Protein AF-A0A350QJE3-F1 (afdb_monomer_lite)

Structure (mmCIF, N/CA/C/O backbone):
data_AF-A0A350QJE3-F1
#
_entry.id   AF-A0A350QJE3-F1
#
loop_
_atom_site.group_PDB
_atom_site.id
_atom_site.type_symbol
_atom_site.label_atom_id
_atom_site.label_alt_id
_atom_site.label_comp_id
_atom_site.label_asym_id
_atom_site.label_entity_id
_atom_site.label_seq_id
_atom_site.pdbx_PDB_ins_code
_atom_site.Cartn_x
_atom_site.Cartn_y
_atom_site.Cartn_z
_atom_site.occupancy
_atom_site.B_iso_or_equiv
_atom_site.auth_seq_id
_atom_site.auth_comp_id
_atom_site.auth_asym_id
_atom_site.auth_atom_id
_atom_site.pdbx_PDB_model_num
ATOM 1 N N . ARG A 1 1 ? 11.399 -11.254 2.772 1.00 91.88 1 ARG A N 1
ATOM 2 C CA . ARG A 1 1 ? 11.707 -11.747 1.400 1.00 91.88 1 ARG A CA 1
ATOM 3 C C . ARG A 1 1 ? 10.662 -11.278 0.390 1.00 91.88 1 ARG A C 1
ATOM 5 O O . ARG A 1 1 ? 11.035 -10.513 -0.484 1.00 91.88 1 ARG A O 1
ATOM 12 N N . ALA A 1 2 ? 9.385 -11.663 0.529 1.00 97.44 2 ALA A N 1
ATOM 13 C CA . ALA A 1 2 ? 8.312 -11.197 -0.362 1.00 97.44 2 ALA A CA 1
ATOM 14 C C . ALA A 1 2 ? 8.166 -9.661 -0.366 1.00 97.44 2 ALA A C 1
ATOM 16 O O . ALA A 1 2 ? 8.257 -9.057 -1.428 1.00 97.44 2 ALA A O 1
ATOM 17 N N . MET A 1 3 ? 8.087 -9.034 0.817 1.00 97.94 3 MET A N 1
ATOM 18 C CA . MET A 1 3 ? 8.026 -7.570 0.957 1.00 97.94 3 MET A CA 1
ATOM 19 C C . MET A 1 3 ? 9.185 -6.857 0.242 1.00 97.94 3 MET A C 1
ATOM 21 O O . MET A 1 3 ? 8.947 -5.960 -0.554 1.00 97.94 3 MET A O 1
ATOM 25 N N . ASN A 1 4 ? 10.432 -7.299 0.449 1.00 98.44 4 ASN A N 1
ATOM 26 C CA . ASN A 1 4 ? 11.594 -6.688 -0.211 1.00 98.44 4 ASN A CA 1
ATOM 27 C C . ASN A 1 4 ? 11.530 -6.814 -1.742 1.00 98.44 4 ASN A C 1
ATOM 29 O O . ASN A 1 4 ? 11.932 -5.889 -2.437 1.00 98.44 4 ASN A O 1
ATOM 33 N N . LYS A 1 5 ? 11.024 -7.937 -2.274 1.00 98.50 5 LYS A N 1
ATOM 34 C CA . LYS A 1 5 ? 10.855 -8.120 -3.723 1.00 98.50 5 LYS A CA 1
ATOM 35 C C . LYS A 1 5 ? 9.755 -7.209 -4.281 1.00 98.50 5 LYS A C 1
ATOM 37 O O . LYS A 1 5 ? 9.955 -6.616 -5.333 1.00 98.50 5 LYS A O 1
ATOM 42 N N . ALA A 1 6 ? 8.633 -7.073 -3.573 1.00 98.25 6 ALA A N 1
ATOM 43 C CA . ALA A 1 6 ? 7.555 -6.160 -3.953 1.00 98.25 6 ALA A CA 1
ATOM 44 C C . ALA A 1 6 ? 8.021 -4.694 -3.928 1.00 98.25 6 ALA A C 1
ATOM 46 O O . ALA A 1 6 ? 7.800 -3.963 -4.887 1.00 98.25 6 ALA A O 1
ATOM 47 N N . ALA A 1 7 ? 8.750 -4.289 -2.884 1.00 98.56 7 ALA A N 1
ATOM 48 C CA . ALA A 1 7 ? 9.330 -2.951 -2.791 1.00 98.56 7 ALA A CA 1
ATOM 49 C C . ALA A 1 7 ? 10.332 -2.675 -3.924 1.00 98.56 7 ALA A C 1
ATOM 51 O O . ALA A 1 7 ? 10.270 -1.624 -4.555 1.00 98.56 7 ALA A O 1
ATOM 52 N N . LEU A 1 8 ? 11.209 -3.639 -4.235 1.00 98.62 8 LEU A N 1
ATOM 53 C CA . LEU A 1 8 ? 12.148 -3.526 -5.353 1.00 98.62 8 LEU A CA 1
ATOM 54 C C . LEU A 1 8 ? 11.427 -3.314 -6.693 1.00 98.62 8 LEU A C 1
ATOM 56 O O . LEU A 1 8 ? 11.847 -2.460 -7.468 1.00 98.62 8 LEU A O 1
ATOM 60 N N . ASN A 1 9 ? 10.333 -4.041 -6.939 1.00 98.38 9 ASN A N 1
ATOM 61 C CA . ASN A 1 9 ? 9.516 -3.881 -8.145 1.00 98.38 9 ASN A CA 1
ATOM 62 C C . ASN A 1 9 ? 8.930 -2.463 -8.266 1.00 98.38 9 ASN A C 1
ATOM 64 O O . ASN A 1 9 ? 8.960 -1.870 -9.340 1.00 98.38 9 ASN A O 1
ATOM 68 N N . VAL A 1 10 ? 8.443 -1.894 -7.158 1.00 98.56 10 VAL A N 1
ATOM 69 C CA . VAL A 1 10 ? 7.931 -0.514 -7.141 1.00 98.56 10 VAL A CA 1
ATOM 70 C C . VAL A 1 10 ? 9.044 0.484 -7.459 1.00 98.56 10 VAL A C 1
ATOM 72 O O . VAL A 1 10 ? 8.847 1.363 -8.294 1.00 98.56 10 VAL A O 1
ATOM 75 N N . TYR A 1 11 ? 10.223 0.336 -6.847 1.00 98.69 11 TYR A N 1
ATOM 76 C CA . TYR A 1 11 ? 11.353 1.230 -7.115 1.00 98.69 11 TYR A CA 1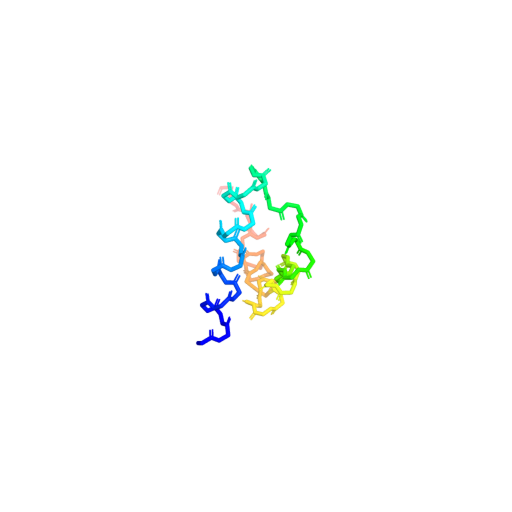
ATOM 77 C C . TYR A 1 11 ? 11.813 1.178 -8.573 1.00 98.69 11 TYR A C 1
ATOM 79 O O . TYR A 1 11 ? 12.046 2.227 -9.165 1.00 98.69 11 TYR A O 1
ATOM 87 N N . GLN A 1 12 ? 11.901 -0.019 -9.155 1.00 98.56 12 GLN A N 1
ATOM 88 C CA . GLN A 1 12 ? 12.260 -0.194 -10.564 1.00 98.56 12 GLN A CA 1
ATOM 89 C C . GLN A 1 12 ? 11.215 0.441 -11.485 1.00 98.56 12 GLN A C 1
ATOM 91 O O . GLN A 1 12 ? 11.569 1.249 -12.334 1.00 98.56 12 GLN A O 1
ATOM 96 N N . SER A 1 13 ? 9.923 0.185 -11.247 1.00 98.50 13 SER A N 1
ATOM 97 C CA . SER A 1 13 ? 8.848 0.787 -12.045 1.00 98.50 13 SER A CA 1
ATOM 98 C C . SER A 1 13 ? 8.882 2.315 -12.023 1.00 98.50 13 SER A C 1
ATOM 100 O O . SER A 1 13 ? 8.664 2.933 -13.060 1.00 98.50 13 SER A O 1
ATOM 102 N N . ILE A 1 14 ? 9.131 2.933 -10.864 1.00 98.56 14 ILE A N 1
ATOM 103 C CA . ILE A 1 14 ? 9.202 4.397 -10.755 1.00 98.56 14 ILE A CA 1
ATOM 104 C C . ILE A 1 14 ? 10.430 4.936 -11.490 1.00 98.56 14 ILE A C 1
ATOM 106 O O . ILE A 1 14 ? 10.327 5.953 -12.172 1.00 98.56 14 ILE A O 1
ATOM 110 N N . LEU A 1 15 ? 11.577 4.266 -11.357 1.00 98.56 15 LEU A N 1
ATOM 111 C CA . LEU A 1 15 ? 12.804 4.660 -12.045 1.00 98.56 15 LEU A CA 1
ATOM 112 C C . LEU A 1 15 ? 12.634 4.614 -13.571 1.00 98.56 15 LEU A C 1
ATOM 114 O O . LEU A 1 15 ? 13.050 5.550 -14.249 1.00 98.56 15 LEU A O 1
ATOM 118 N N . ASP A 1 16 ? 12.002 3.559 -14.085 1.00 98.50 16 ASP A N 1
ATOM 119 C CA . ASP A 1 16 ? 11.873 3.319 -15.524 1.00 98.50 16 ASP A CA 1
ATOM 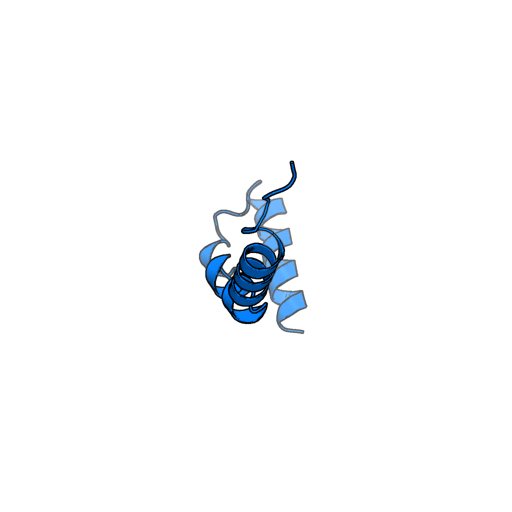120 C C . ASP A 1 16 ? 10.744 4.146 -16.164 1.00 98.50 16 ASP A C 1
ATOM 122 O O . ASP A 1 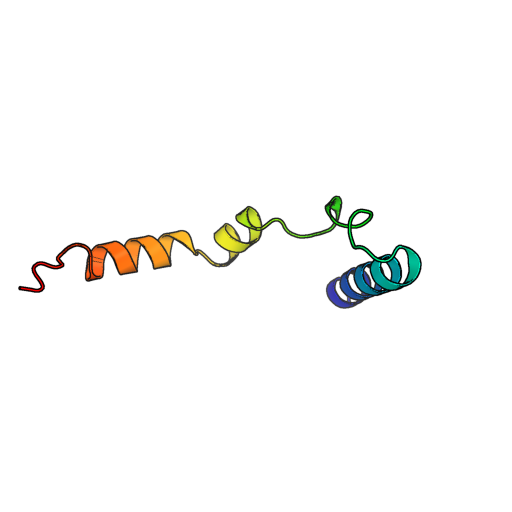16 ? 10.903 4.663 -17.269 1.00 98.50 16 ASP A O 1
ATOM 126 N N . ASN A 1 17 ? 9.605 4.297 -15.477 1.00 98.19 17 ASN A N 1
ATOM 127 C CA . ASN A 1 17 ? 8.404 4.935 -16.034 1.00 98.19 17 ASN A CA 1
ATOM 128 C C . ASN A 1 17 ? 8.207 6.391 -15.582 1.00 98.19 17 ASN A C 1
ATOM 130 O O . ASN A 1 17 ? 7.348 7.090 -16.118 1.00 98.19 17 ASN A O 1
ATOM 134 N N . GLY A 1 18 ? 8.949 6.849 -14.571 1.00 98.56 18 GLY A N 1
ATOM 135 C CA . GLY A 1 18 ? 8.768 8.164 -13.945 1.00 98.56 18 GLY A CA 1
ATOM 136 C C . GLY A 1 18 ? 7.540 8.272 -13.029 1.00 98.56 18 GLY A C 1
ATOM 137 O O . GLY A 1 18 ? 7.337 9.317 -12.413 1.00 98.56 18 GLY A O 1
ATOM 138 N N . ASP A 1 19 ? 6.728 7.215 -12.915 1.00 98.31 19 ASP A N 1
ATOM 139 C CA . ASP A 1 19 ? 5.599 7.115 -11.989 1.00 98.31 19 ASP A CA 1
ATOM 140 C C . ASP A 1 19 ? 5.299 5.655 -11.584 1.00 98.31 19 ASP A C 1
ATOM 142 O O . ASP A 1 19 ? 5.915 4.698 -12.057 1.00 98.31 19 ASP A O 1
ATOM 146 N N . GLN A 1 20 ? 4.362 5.479 -10.651 1.00 97.94 20 GLN A N 1
ATOM 147 C CA . GLN A 1 20 ? 3.990 4.189 -10.067 1.00 97.94 20 GLN A CA 1
ATOM 148 C C . GLN A 1 20 ? 2.770 3.518 -10.717 1.00 97.94 20 GLN A C 1
ATOM 150 O O . GLN A 1 20 ? 2.332 2.480 -10.220 1.00 97.94 20 GLN A O 1
ATOM 155 N N . LYS A 1 21 ? 2.168 4.087 -11.772 1.00 98.50 21 LYS A N 1
ATOM 156 C CA . LYS A 1 21 ? 0.847 3.645 -12.267 1.00 98.50 21 LYS A CA 1
ATOM 157 C C . LYS A 1 21 ? 0.809 2.157 -12.609 1.00 98.50 21 LYS A C 1
ATOM 159 O O . LYS A 1 21 ? -0.152 1.482 -12.255 1.00 98.50 21 LYS A O 1
ATOM 164 N N . ALA A 1 22 ? 1.876 1.645 -13.221 1.00 98.00 22 ALA A N 1
ATOM 165 C CA . ALA A 1 22 ? 1.995 0.247 -13.639 1.00 98.00 22 ALA A CA 1
ATOM 166 C C . ALA A 1 22 ? 2.015 -0.768 -12.479 1.00 98.00 22 ALA A C 1
ATOM 168 O O . ALA A 1 22 ? 1.857 -1.962 -12.714 1.00 98.00 22 ALA A O 1
ATOM 169 N N . VAL A 1 23 ? 2.216 -0.321 -11.233 1.00 98.19 23 VAL A N 1
ATOM 170 C CA . VAL A 1 23 ? 2.338 -1.199 -10.057 1.00 98.19 23 VAL A CA 1
ATOM 171 C C . VAL A 1 23 ? 1.258 -0.967 -8.998 1.00 98.19 23 VAL A C 1
ATOM 173 O O . VAL A 1 23 ? 1.263 -1.667 -7.985 1.00 98.19 23 VAL A O 1
ATOM 176 N N . ILE A 1 24 ? 0.312 -0.042 -9.218 1.00 98.12 24 ILE A N 1
ATOM 177 C CA . ILE A 1 24 ? -0.759 0.276 -8.251 1.00 98.12 24 ILE A CA 1
ATOM 178 C C . ILE A 1 24 ? -1.573 -0.967 -7.878 1.00 98.12 24 ILE A C 1
ATOM 180 O O . ILE A 1 24 ? -1.849 -1.176 -6.701 1.00 98.12 24 ILE A O 1
ATOM 184 N N . GLU A 1 25 ? -1.897 -1.825 -8.846 1.00 97.94 25 GLU A N 1
ATOM 185 C CA . GLU A 1 25 ? -2.690 -3.046 -8.620 1.00 97.94 25 GLU A CA 1
ATOM 186 C C . GLU A 1 25 ? -1.999 -4.065 -7.700 1.00 97.94 25 GLU A C 1
ATOM 188 O O . GLU A 1 25 ? -2.642 -4.966 -7.171 1.00 97.94 25 GLU A O 1
ATOM 193 N N . THR A 1 26 ? -0.687 -3.928 -7.489 1.00 97.69 26 THR A N 1
ATOM 194 C CA . THR A 1 26 ? 0.093 -4.810 -6.607 1.00 97.69 26 THR A CA 1
ATOM 195 C C . THR A 1 26 ? 0.236 -4.270 -5.184 1.00 97.69 26 THR A C 1
ATOM 197 O O . THR A 1 26 ? 0.821 -4.936 -4.326 1.00 97.69 26 THR A O 1
ATOM 200 N N . MET A 1 27 ? -0.253 -3.054 -4.926 1.00 98.19 27 MET A N 1
ATOM 201 C CA . MET A 1 27 ? -0.171 -2.411 -3.620 1.00 98.19 27 MET A CA 1
ATOM 202 C C . MET A 1 27 ? -1.349 -2.819 -2.738 1.00 98.19 27 MET A C 1
ATOM 204 O O . MET A 1 27 ? -2.471 -2.968 -3.211 1.00 98.19 27 MET A O 1
ATOM 208 N N . GLN A 1 28 ? -1.097 -2.916 -1.432 1.00 98.06 28 GLN A N 1
ATOM 209 C CA . GLN A 1 28 ? -2.177 -2.935 -0.451 1.00 98.06 28 GLN A CA 1
ATOM 210 C C . GLN A 1 28 ? -2.971 -1.628 -0.566 1.00 98.06 28 GLN A C 1
ATOM 212 O O . GLN A 1 28 ? -2.395 -0.535 -0.563 1.00 98.06 28 GLN A O 1
ATOM 217 N N . THR A 1 29 ? -4.291 -1.735 -0.649 1.00 98.25 29 THR A N 1
ATOM 218 C CA . THR A 1 29 ? -5.173 -0.572 -0.666 1.00 98.25 29 THR A CA 1
ATOM 219 C C . THR A 1 29 ? -5.188 0.119 0.697 1.00 98.25 29 THR A C 1
ATOM 221 O O . THR A 1 29 ? -4.919 -0.469 1.747 1.00 98.25 29 THR A O 1
ATOM 224 N N . ARG A 1 30 ? -5.570 1.400 0.710 1.00 97.81 30 ARG A N 1
ATOM 225 C CA . ARG A 1 30 ? -5.732 2.150 1.963 1.00 97.81 30 ARG A CA 1
ATOM 226 C C . ARG A 1 30 ? -6.786 1.523 2.886 1.00 97.81 30 ARG A C 1
ATOM 228 O O . ARG A 1 30 ? -6.591 1.540 4.095 1.00 97.81 30 ARG A O 1
ATOM 235 N N . ALA A 1 31 ? -7.866 0.979 2.322 1.00 96.38 31 ALA A N 1
ATOM 236 C CA . ALA A 1 31 ? -8.926 0.325 3.087 1.00 96.38 31 ALA A CA 1
ATOM 237 C C . ALA A 1 31 ? -8.408 -0.939 3.791 1.00 96.38 31 ALA A C 1
ATOM 239 O O . ALA A 1 31 ? -8.528 -1.049 5.005 1.00 96.38 31 ALA A O 1
ATOM 240 N N . GLU A 1 32 ? -7.709 -1.820 3.068 1.00 97.12 32 GLU A N 1
ATOM 241 C CA . GLU A 1 32 ? -7.102 -3.022 3.661 1.00 97.12 32 GLU A CA 1
ATOM 242 C C . GLU A 1 32 ? -6.087 -2.681 4.758 1.00 97.12 32 GLU A C 1
ATOM 244 O O . GLU A 1 32 ? -5.975 -3.397 5.753 1.00 97.12 32 GLU A O 1
ATOM 249 N N . LEU A 1 33 ? -5.331 -1.590 4.593 1.00 97.00 33 LEU A N 1
ATOM 250 C CA . LEU A 1 33 ? -4.419 -1.118 5.632 1.00 97.00 33 LEU A CA 1
ATOM 251 C C . LEU A 1 33 ? -5.180 -0.661 6.885 1.00 97.00 33 LEU A C 1
ATOM 253 O O . LEU A 1 33 ? -4.749 -0.948 7.999 1.00 97.00 33 LEU A O 1
ATOM 257 N N . TYR A 1 34 ? -6.298 0.045 6.720 1.00 97.06 34 TYR A N 1
ATOM 258 C CA . TYR A 1 34 ? -7.123 0.511 7.836 1.00 97.06 34 TYR A CA 1
ATOM 259 C C . TYR A 1 34 ? -7.761 -0.637 8.599 1.00 97.06 34 TYR A C 1
ATOM 261 O O . TYR A 1 34 ? -7.724 -0.631 9.832 1.00 97.06 34 TYR A O 1
ATOM 269 N N . ASP A 1 35 ? -8.251 -1.640 7.880 1.00 94.94 35 ASP A N 1
ATOM 270 C CA . ASP A 1 35 ? -8.782 -2.859 8.476 1.00 94.94 35 ASP A CA 1
ATOM 271 C C . ASP A 1 35 ? -7.693 -3.585 9.276 1.00 94.94 35 ASP A C 1
ATOM 273 O O . ASP A 1 35 ? -7.894 -3.918 10.445 1.00 94.94 35 ASP A O 1
ATOM 277 N N . PHE A 1 36 ? -6.497 -3.751 8.697 1.00 95.38 36 PHE A N 1
ATOM 278 C CA . PHE A 1 36 ? -5.377 -4.414 9.370 1.00 95.38 36 PHE A CA 1
ATOM 279 C C . PHE A 1 36 ? -4.903 -3.667 10.625 1.00 95.38 36 PHE A C 1
ATOM 281 O O . PHE A 1 36 ? -4.560 -4.286 11.632 1.00 95.38 36 PHE A O 1
ATOM 288 N N . LEU A 1 37 ? -4.889 -2.332 10.583 1.00 96.06 37 LEU A N 1
ATOM 289 C CA . LEU A 1 37 ? -4.502 -1.489 11.717 1.00 96.06 37 LEU A CA 1
ATOM 290 C C . LEU A 1 37 ? -5.631 -1.284 12.735 1.00 96.06 37 LEU A C 1
ATOM 292 O O . LEU A 1 37 ? -5.414 -0.615 13.747 1.00 96.06 37 LEU A O 1
ATOM 296 N N . ASN A 1 38 ? -6.823 -1.831 12.481 1.00 92.69 38 ASN A N 1
ATOM 297 C CA . ASN A 1 38 ? -8.026 -1.568 13.262 1.00 92.69 38 ASN A CA 1
ATOM 298 C C . ASN A 1 38 ? -8.292 -0.056 13.443 1.00 92.69 38 ASN A C 1
ATOM 300 O O . ASN A 1 38 ? -8.680 0.410 14.518 1.00 92.69 38 ASN A O 1
ATOM 304 N N . TYR A 1 39 ? -8.038 0.724 12.389 1.00 94.19 39 TYR A N 1
ATOM 305 C CA . TYR A 1 39 ? -8.036 2.188 12.428 1.00 94.19 39 TYR A CA 1
ATOM 306 C C . TYR A 1 39 ? -9.378 2.758 12.912 1.00 94.19 39 TYR A C 1
ATOM 308 O O . TYR A 1 39 ? -9.405 3.633 13.776 1.00 94.19 39 TYR A O 1
ATOM 316 N N . HIS A 1 40 ? -10.493 2.199 12.435 1.00 91.50 40 HIS A N 1
ATOM 317 C CA . HIS A 1 40 ? -11.836 2.656 12.802 1.00 91.50 40 HIS A CA 1
ATOM 318 C C . HIS A 1 40 ? -12.158 2.488 14.291 1.00 91.50 40 HIS A C 1
ATOM 320 O O . HIS A 1 40 ? -12.880 3.306 14.851 1.00 91.50 40 HIS A O 1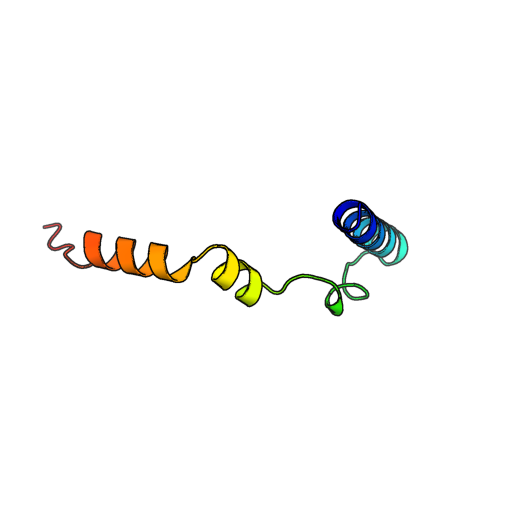
ATOM 326 N N . SER A 1 41 ? -11.585 1.491 14.972 1.00 91.50 41 SER A N 1
ATOM 327 C CA . SER A 1 41 ? -11.757 1.371 16.427 1.00 91.50 41 SER A CA 1
ATOM 328 C C . SER A 1 41 ? -11.034 2.486 17.183 1.00 91.50 41 SER A C 1
ATOM 330 O O . SER A 1 41 ? -11.517 2.953 18.214 1.00 91.50 41 SER A O 1
ATOM 332 N N . PHE A 1 42 ? -9.872 2.923 16.689 1.00 91.50 42 PHE A N 1
ATOM 333 C CA . PHE A 1 42 ? -9.168 4.067 17.268 1.00 91.50 42 PHE A CA 1
ATOM 334 C C . PHE A 1 42 ? -9.948 5.365 17.050 1.00 91.50 42 PHE A C 1
ATOM 336 O O . PHE A 1 42 ? -10.093 6.137 17.994 1.00 91.50 42 PHE A O 1
ATOM 343 N N . GLU A 1 43 ? -10.486 5.571 15.849 1.00 91.44 43 GLU A N 1
ATOM 344 C CA . GLU A 1 43 ? -11.337 6.719 15.511 1.00 91.44 43 GLU A CA 1
ATOM 345 C C . GLU A 1 43 ? -12.586 6.776 16.406 1.00 91.44 43 GLU A C 1
ATOM 347 O O . GLU A 1 43 ? -12.789 7.763 17.107 1.00 91.44 43 GLU A O 1
ATOM 352 N N . GLN A 1 44 ? -13.329 5.670 16.527 1.00 91.75 44 GLN A N 1
ATOM 353 C CA . GLN A 1 44 ? -14.491 5.573 17.422 1.00 91.75 44 GLN A CA 1
ATOM 354 C C . GLN A 1 44 ? -14.140 5.853 18.886 1.00 91.75 44 GLN A C 1
ATOM 356 O O . GLN A 1 44 ? -14.928 6.448 19.620 1.00 91.75 44 GLN A O 1
ATOM 361 N N . LYS A 1 45 ? -12.960 5.418 19.341 1.00 89.81 45 LYS A N 1
ATOM 362 C CA . LYS A 1 45 ? -12.505 5.684 20.708 1.00 89.81 45 LYS A CA 1
ATOM 363 C C . LYS A 1 45 ? -12.190 7.163 20.920 1.00 89.81 45 LYS A C 1
ATOM 365 O O . LYS A 1 45 ? -12.487 7.684 21.990 1.00 89.81 45 LYS A O 1
ATOM 370 N N . LEU A 1 46 ? -11.586 7.827 19.937 1.00 90.69 46 LEU A N 1
ATOM 371 C CA . LEU A 1 46 ? -11.353 9.270 19.991 1.00 90.69 46 LEU A CA 1
ATOM 372 C C . LEU A 1 46 ? -12.682 10.026 20.002 1.00 90.69 46 LE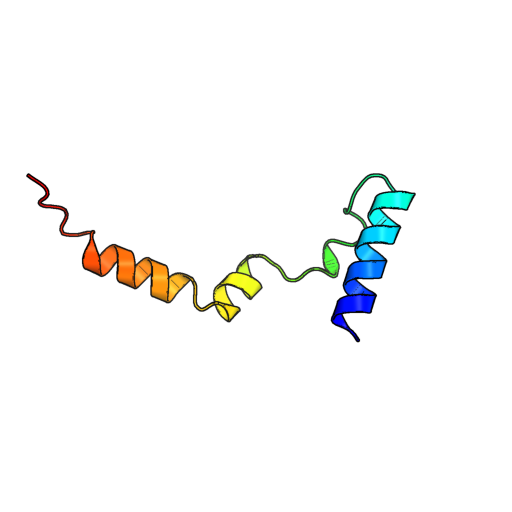U A C 1
ATOM 374 O O . LEU A 1 46 ? -12.873 10.881 20.863 1.00 90.69 46 LEU A O 1
ATOM 378 N N . ASP A 1 47 ? -13.628 9.642 19.147 1.00 90.00 47 ASP A N 1
ATOM 379 C CA . ASP A 1 47 ? -14.969 10.219 19.153 1.00 90.00 47 ASP A CA 1
ATOM 380 C C . ASP A 1 47 ? -15.635 10.021 20.519 1.00 90.00 47 ASP A C 1
ATOM 382 O O . ASP A 1 47 ? -16.094 10.986 21.120 1.00 90.00 47 ASP A O 1
ATOM 386 N N . ALA A 1 48 ? -15.612 8.822 21.097 1.00 89.12 48 ALA A N 1
ATOM 387 C CA . ALA A 1 48 ? -16.191 8.589 22.421 1.00 89.12 48 ALA A CA 1
ATOM 388 C C . ALA A 1 48 ? -15.552 9.448 23.533 1.00 89.12 48 ALA A C 1
ATOM 390 O O . ALA A 1 48 ? -16.232 9.821 24.486 1.00 89.12 48 ALA A O 1
ATOM 391 N N . LEU A 1 49 ? -14.258 9.765 23.422 1.00 89.19 49 LEU A N 1
ATOM 392 C CA . LEU A 1 49 ? -13.528 10.559 24.415 1.00 89.19 49 LEU A CA 1
ATOM 393 C C . LEU A 1 49 ? -13.719 12.073 24.247 1.00 89.19 49 LEU A C 1
ATOM 395 O O . LEU A 1 49 ? -13.603 12.802 25.230 1.00 89.19 49 LEU A O 1
ATOM 399 N N . PHE A 1 50 ? -13.987 12.549 23.028 1.00 84.38 50 PHE A N 1
ATOM 400 C CA . PHE A 1 50 ? -13.950 13.980 22.700 1.00 84.38 50 PHE A CA 1
ATOM 401 C C . PHE A 1 50 ? -15.231 14.532 22.060 1.00 84.38 50 PHE A C 1
ATOM 403 O O 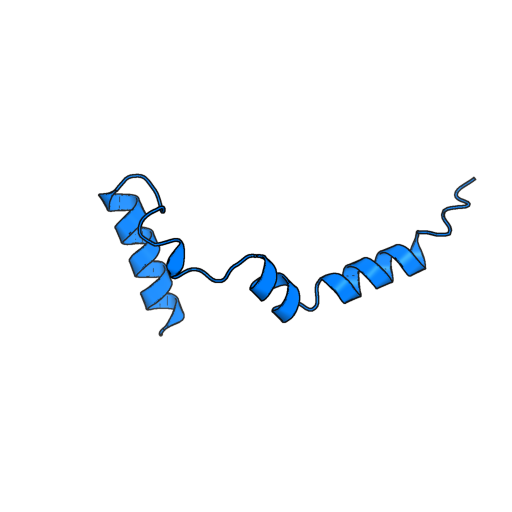. PHE A 1 50 ? -15.370 15.750 21.951 1.00 84.38 50 PHE A O 1
ATOM 410 N N . THR A 1 51 ? -16.205 13.687 21.705 1.00 72.81 51 THR A N 1
ATOM 411 C CA . THR A 1 51 ? -17.539 14.130 21.241 1.00 72.81 51 THR A CA 1
ATOM 412 C C . THR A 1 51 ? -18.310 14.841 22.356 1.00 72.81 51 THR A C 1
ATOM 414 O O . THR A 1 51 ? -19.169 15.674 22.082 1.00 72.81 51 THR A O 1
ATOM 417 N N . ASP A 1 52 ? -17.914 14.630 23.616 1.00 61.84 52 ASP A N 1
ATOM 418 C CA . ASP A 1 52 ? -18.405 15.381 24.775 1.00 61.84 52 ASP A CA 1
ATOM 419 C C . ASP A 1 52 ? -17.631 16.686 25.031 1.00 61.84 52 ASP A C 1
ATOM 421 O O . ASP A 1 52 ? -17.540 17.181 26.155 1.00 61.84 52 ASP A O 1
ATOM 425 N N . GLY A 1 53 ? -17.147 17.313 23.956 1.00 56.34 53 GLY A N 1
ATOM 426 C CA . GLY A 1 53 ? -16.702 18.701 23.904 1.00 56.34 53 GLY A CA 1
ATOM 427 C C . GLY A 1 53 ? -17.800 19.731 24.218 1.00 56.34 53 GLY A C 1
ATOM 428 O O . GLY A 1 53 ? -17.882 20.761 23.554 1.00 56.34 53 GLY A O 1
ATOM 429 N N . LYS A 1 54 ? -18.511 19.570 25.344 1.00 52.72 54 LYS A N 1
ATOM 430 C CA . LYS A 1 54 ? -18.713 20.649 26.326 1.00 52.72 54 LYS A CA 1
ATOM 431 C C . LYS A 1 54 ? -17.356 21.165 26.851 1.00 52.72 54 LYS A C 1
ATOM 433 O O . LYS A 1 54 ? -17.175 21.348 28.049 1.00 52.72 54 LYS A O 1
ATOM 438 N N . ASN A 1 55 ? -16.417 21.453 25.952 1.00 53.38 55 ASN A N 1
ATOM 439 C CA . ASN A 1 55 ? -15.314 22.361 26.215 1.00 53.38 55 ASN A CA 1
ATOM 440 C C . ASN A 1 55 ? -15.896 23.774 26.075 1.00 53.38 55 ASN A C 1
ATOM 442 O O . ASN A 1 55 ? -15.744 24.430 25.045 1.00 53.38 55 ASN A O 1
ATOM 446 N N . LYS A 1 56 ? -16.670 24.172 27.088 1.00 43.53 56 LYS A N 1
ATOM 447 C CA . LYS A 1 56 ? -16.870 25.573 27.455 1.00 43.53 56 LYS A CA 1
ATOM 448 C C . LYS A 1 56 ? -15.861 25.919 28.535 1.00 43.53 56 LYS A C 1
ATOM 450 O O . LYS A 1 56 ? -15.686 25.069 29.433 1.00 43.53 56 LYS A O 1
#

Foldseek 3Di:
DVVVVLVVVQVVCCVVVVDRPVNPVVDDDPVNVCVVVVVVVVVVVVCVVCVPPPVD

Radius of gyration: 18.58 Å; chains: 1; bounding box: 32×37×44 Å

Secondary structure (DSSP, 8-state):
-HHHHHHHHHHHHHHHHSSSGGGGGGSPPHHHHHHHTTHHHHHHHHHHHHTT----

pLDDT: mean 91.68, std 12.88, range [43.53, 98.69]

Sequence (56 aa):
RAMNKAALNVYQSILDNGDQKAVIETMQTRAELYDFLNYHSFEQKLDALFTDGKNK